Protein AF-U4UVE8-F1 (afdb_monomer_lite)

Structure (mmCIF, N/CA/C/O backbone):
data_AF-U4UVE8-F1
#
_entry.id   AF-U4UVE8-F1
#
loop_
_atom_site.group_PDB
_atom_site.id
_atom_site.type_symbol
_atom_site.label_atom_id
_atom_site.label_alt_id
_atom_site.label_comp_id
_atom_site.label_asym_id
_atom_site.label_entity_id
_atom_site.label_seq_id
_atom_site.pdbx_PDB_ins_code
_atom_site.Cartn_x
_atom_site.Cartn_y
_atom_site.Cartn_z
_atom_site.occupancy
_atom_site.B_iso_or_equiv
_atom_site.auth_seq_id
_atom_site.auth_comp_id
_atom_site.auth_asym_id
_atom_site.auth_atom_id
_atom_site.pdbx_PDB_model_num
ATOM 1 N N . PRO A 1 1 ? 10.005 -13.566 69.997 1.00 39.97 1 PRO A N 1
ATOM 2 C CA . PRO A 1 1 ? 10.980 -14.510 69.409 1.00 39.97 1 PRO A CA 1
ATOM 3 C C . PRO A 1 1 ? 10.796 -15.900 70.031 1.00 39.97 1 PRO A C 1
ATOM 5 O O . PRO A 1 1 ? 11.218 -16.127 71.158 1.00 39.97 1 PRO A O 1
ATOM 8 N N . ASP A 1 2 ? 10.091 -16.776 69.320 1.00 36.53 2 ASP A N 1
ATOM 9 C CA . ASP A 1 2 ? 10.079 -18.222 69.580 1.00 36.53 2 ASP A CA 1
ATOM 10 C C . ASP A 1 2 ? 11.227 -18.843 68.742 1.00 36.53 2 ASP A C 1
ATOM 12 O O . ASP A 1 2 ? 11.355 -18.459 67.573 1.00 36.53 2 ASP A O 1
ATOM 16 N N . PRO A 1 3 ? 12.139 -19.677 69.293 1.00 45.84 3 PRO A N 1
ATOM 17 C CA . PRO A 1 3 ? 13.488 -19.854 68.752 1.00 45.84 3 PRO A CA 1
ATOM 18 C C . PRO A 1 3 ? 13.654 -21.062 67.817 1.00 45.84 3 PRO A C 1
ATOM 20 O O . PRO A 1 3 ? 14.765 -21.556 67.642 1.00 45.84 3 PRO A O 1
ATOM 23 N N . THR A 1 4 ? 12.592 -21.541 67.174 1.00 44.22 4 THR A N 1
ATOM 24 C CA . THR A 1 4 ? 12.700 -22.630 66.191 1.00 44.22 4 THR A CA 1
ATOM 25 C C . THR A 1 4 ? 12.116 -22.191 64.857 1.00 44.22 4 THR A C 1
ATOM 27 O O . THR A 1 4 ? 10.910 -22.189 64.636 1.00 44.22 4 THR A O 1
ATOM 30 N N . GLY A 1 5 ? 13.009 -21.773 63.956 1.00 43.88 5 GLY A N 1
ATOM 31 C CA . GLY A 1 5 ? 12.714 -21.442 62.564 1.00 43.88 5 GLY A CA 1
ATOM 32 C C . GLY A 1 5 ? 12.318 -22.672 61.749 1.00 43.88 5 GLY A C 1
ATOM 33 O O . GLY A 1 5 ? 13.013 -23.033 60.803 1.00 43.88 5 GLY A O 1
ATOM 34 N N . LEU A 1 6 ? 11.211 -23.319 62.109 1.00 40.47 6 LEU A N 1
ATOM 35 C CA . LEU A 1 6 ? 10.586 -24.312 61.252 1.00 40.47 6 LEU A CA 1
ATOM 36 C C . LEU A 1 6 ? 9.765 -23.561 60.202 1.00 40.47 6 LEU A C 1
ATOM 38 O O . LEU A 1 6 ? 8.660 -23.081 60.461 1.00 40.47 6 LEU A O 1
ATOM 42 N N . PHE A 1 7 ? 10.341 -23.441 59.009 1.00 45.22 7 PHE A N 1
ATOM 43 C CA . PHE A 1 7 ? 9.583 -23.240 57.781 1.00 45.22 7 PHE A CA 1
ATOM 44 C C . PHE A 1 7 ? 8.485 -24.315 57.781 1.00 45.22 7 PHE A C 1
ATOM 46 O O . PHE A 1 7 ? 8.785 -25.499 57.662 1.00 45.22 7 PHE A O 1
ATOM 53 N N . LYS A 1 8 ? 7.227 -23.936 58.039 1.00 45.66 8 LYS A N 1
ATOM 54 C CA . LYS A 1 8 ? 6.103 -24.863 57.880 1.00 45.66 8 LYS A CA 1
ATOM 55 C C . LYS A 1 8 ? 6.086 -25.244 56.407 1.00 45.66 8 LYS A C 1
ATOM 57 O O . LYS A 1 8 ? 5.864 -24.368 55.570 1.00 45.66 8 LYS A O 1
ATOM 62 N N . ASP A 1 9 ? 6.354 -26.513 56.113 1.00 50.03 9 ASP A N 1
ATOM 63 C CA . ASP A 1 9 ? 6.216 -27.039 54.763 1.00 50.03 9 ASP A CA 1
ATOM 64 C C . ASP A 1 9 ? 4.816 -26.675 54.249 1.00 50.03 9 ASP A C 1
ATOM 66 O O . ASP A 1 9 ? 3.833 -26.861 54.981 1.00 50.03 9 ASP A O 1
ATOM 70 N N . PRO A 1 10 ? 4.708 -26.080 53.048 1.00 57.16 10 PRO A N 1
ATOM 71 C CA . PRO A 1 10 ? 3.423 -25.667 52.517 1.00 57.16 10 PRO A CA 1
ATOM 72 C C . PRO A 1 10 ? 2.521 -26.895 52.409 1.00 57.16 10 PRO A C 1
ATOM 74 O O . PRO A 1 10 ? 2.927 -27.963 51.946 1.00 57.16 10 PRO A O 1
ATOM 77 N N . ASP A 1 11 ? 1.290 -26.741 52.874 1.00 58.38 11 ASP A N 1
ATOM 78 C CA . ASP A 1 11 ? 0.288 -27.785 52.899 1.00 58.38 11 ASP A CA 1
ATOM 79 C C . ASP A 1 11 ? 0.074 -28.347 51.478 1.00 58.38 11 ASP A C 1
ATOM 81 O O . ASP A 1 11 ? -0.239 -27.598 50.545 1.00 58.38 11 ASP A O 1
ATOM 85 N N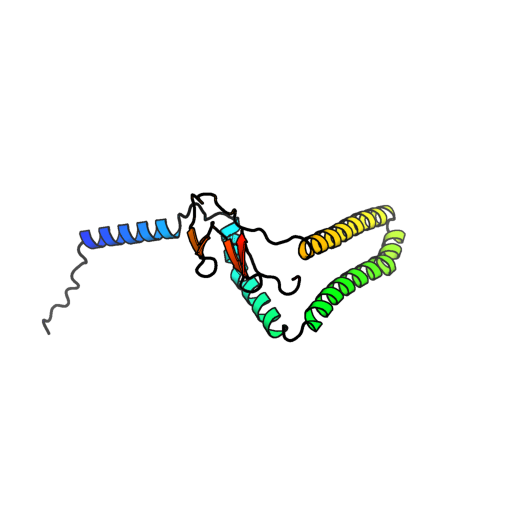 . PRO A 1 12 ? 0.233 -29.669 51.273 1.00 58.88 12 PRO A N 1
ATOM 86 C CA . PRO A 1 12 ? 0.265 -30.267 49.936 1.00 58.88 12 PRO A CA 1
ATOM 87 C C . PRO A 1 12 ? -1.032 -30.022 49.148 1.00 58.88 12 PRO A C 1
ATOM 89 O O . PRO A 1 12 ? -1.018 -29.947 47.920 1.00 58.88 12 PRO A O 1
ATOM 92 N N . PHE A 1 13 ? -2.145 -29.806 49.854 1.00 59.72 13 PHE A N 1
ATOM 93 C CA . PHE A 1 13 ? -3.446 -29.486 49.272 1.00 59.72 13 PHE A CA 1
ATOM 94 C C . PHE A 1 13 ? -3.506 -28.061 48.683 1.00 59.72 13 PHE A C 1
ATOM 96 O O . PHE A 1 13 ? -4.023 -27.876 47.575 1.00 59.72 13 PHE A O 1
ATOM 103 N N . ALA A 1 14 ? -2.934 -27.052 49.356 1.00 60.03 14 ALA A N 1
ATOM 104 C CA . ALA A 1 14 ? -2.854 -25.697 48.809 1.00 60.03 14 ALA A CA 1
ATOM 105 C C . ALA A 1 14 ? -1.902 -25.626 47.615 1.00 60.03 14 ALA A C 1
ATOM 107 O O . ALA A 1 14 ? -2.258 -24.999 46.614 1.00 60.03 14 ALA A O 1
ATOM 108 N N . VAL A 1 15 ? -0.757 -26.319 47.673 1.00 62.03 15 VAL A N 1
ATOM 109 C CA . VAL A 1 15 ? 0.207 -26.400 46.559 1.00 62.03 15 VAL A CA 1
ATOM 110 C C . VAL A 1 15 ? -0.458 -26.988 45.315 1.00 62.03 15 VAL A C 1
ATOM 112 O O . VAL A 1 15 ? -0.346 -26.423 44.228 1.00 62.03 15 VAL A O 1
ATOM 115 N N . GLN A 1 16 ? -1.239 -28.060 45.464 1.00 68.94 16 GLN A N 1
ATOM 116 C CA . GLN A 1 16 ? -1.945 -28.685 44.344 1.00 68.94 16 GLN A CA 1
ATOM 117 C C . GLN A 1 16 ? -3.047 -27.781 43.767 1.00 68.94 16 GLN A C 1
ATOM 119 O O . GLN A 1 16 ? -3.219 -27.707 42.544 1.00 68.94 16 GLN A O 1
ATOM 124 N N . SER A 1 17 ? -3.741 -27.016 44.619 1.00 71.44 17 SER A N 1
ATOM 125 C CA . SER A 1 17 ? -4.711 -26.002 44.179 1.00 71.44 17 SER A CA 1
ATOM 126 C C . SER A 1 17 ? -4.046 -24.839 43.430 1.00 71.44 17 SER A C 1
ATOM 128 O O . SER A 1 17 ? -4.603 -24.329 42.455 1.00 71.44 17 SER A O 1
ATOM 130 N N . LEU A 1 18 ? -2.836 -24.449 43.845 1.00 77.62 18 LEU A N 1
ATOM 131 C CA . LEU A 1 18 ? -2.072 -23.355 43.258 1.00 77.62 18 LEU A CA 1
ATOM 132 C C . LEU A 1 18 ? -1.495 -23.765 41.904 1.00 77.62 18 LEU A C 1
ATOM 134 O O . LEU A 1 18 ? -1.656 -23.034 40.935 1.00 77.62 18 LEU A O 1
ATOM 138 N N . VAL A 1 19 ? -0.929 -24.970 41.801 1.00 79.75 19 VAL A N 1
ATOM 139 C CA . VAL A 1 19 ? -0.461 -25.554 40.534 1.00 79.75 19 VAL A CA 1
ATOM 140 C C . VAL A 1 19 ? -1.615 -25.688 39.542 1.00 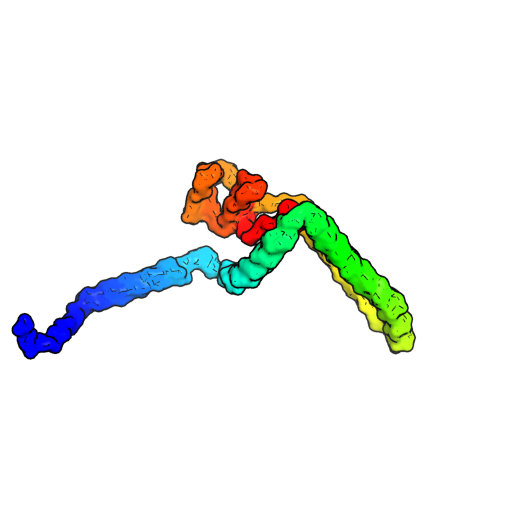79.75 19 VAL A C 1
ATOM 142 O O . VAL A 1 19 ? -1.469 -25.336 38.372 1.00 79.75 19 VAL A O 1
ATOM 145 N N . THR A 1 20 ? -2.790 -26.120 40.005 1.00 78.31 20 THR A N 1
ATOM 146 C CA . THR A 1 20 ? -3.985 -26.226 39.153 1.00 78.31 20 THR A CA 1
ATOM 147 C C . THR A 1 20 ? -4.470 -24.852 38.692 1.00 78.31 20 THR A C 1
ATOM 149 O O . THR A 1 20 ? -4.775 -24.685 37.512 1.00 78.31 20 THR A O 1
ATOM 152 N N . LYS A 1 21 ? -4.474 -23.844 39.575 1.00 80.31 21 LYS A N 1
ATOM 153 C CA . LYS A 1 21 ? -4.777 -22.450 39.214 1.00 80.31 21 LYS A CA 1
ATOM 154 C C . LYS A 1 21 ? -3.755 -21.880 38.238 1.00 80.31 21 LYS A C 1
ATOM 156 O O . LYS A 1 21 ? -4.161 -21.323 37.234 1.00 80.31 21 LYS A O 1
ATOM 161 N N . CYS A 1 22 ? -2.456 -22.052 38.470 1.00 80.56 22 CYS A N 1
ATOM 162 C CA . CYS A 1 22 ? -1.404 -21.602 37.557 1.00 80.56 22 CYS A CA 1
ATOM 163 C C . CYS A 1 22 ? -1.526 -22.272 36.187 1.00 80.56 22 CYS A C 1
ATOM 165 O O . CYS A 1 22 ? -1.423 -21.594 35.170 1.00 80.56 22 CYS A O 1
ATOM 167 N N . ARG A 1 23 ? -1.811 -23.579 36.151 1.00 78.56 23 ARG A N 1
ATOM 168 C CA . ARG A 1 23 ? -2.052 -24.324 34.912 1.00 78.56 23 ARG A CA 1
ATOM 169 C C . ARG A 1 23 ? -3.297 -23.822 34.187 1.00 78.56 23 ARG A C 1
ATOM 171 O O . ARG A 1 23 ? -3.235 -23.625 32.982 1.00 78.56 23 ARG A O 1
ATOM 178 N N . LEU A 1 24 ? -4.401 -23.592 34.897 1.00 75.56 24 LEU A N 1
ATOM 179 C CA . LEU A 1 24 ? -5.619 -23.028 34.313 1.00 75.56 24 LEU A CA 1
ATOM 180 C C . LEU A 1 24 ? -5.389 -21.601 33.821 1.00 75.56 24 LEU A C 1
ATOM 182 O O . LEU A 1 24 ? -5.750 -21.309 32.698 1.00 75.56 24 LEU A O 1
ATOM 186 N N . THR A 1 25 ? -4.723 -20.740 34.586 1.00 75.62 25 THR A N 1
ATOM 187 C CA . THR A 1 25 ? -4.369 -19.378 34.162 1.00 75.62 25 THR A CA 1
ATOM 188 C C . THR A 1 25 ? -3.462 -19.397 32.935 1.00 75.62 25 THR A C 1
ATOM 190 O O . THR A 1 25 ? -3.699 -18.639 32.002 1.00 75.62 25 THR A O 1
ATOM 193 N N . TYR A 1 26 ? -2.467 -20.288 32.890 1.00 76.62 26 TYR A N 1
ATOM 194 C CA . TYR A 1 26 ? -1.611 -20.475 31.719 1.00 76.62 26 TYR A CA 1
ATOM 195 C C . TYR A 1 26 ? -2.417 -20.957 30.511 1.00 76.62 26 TYR A C 1
ATOM 197 O O . TYR A 1 26 ? -2.289 -20.386 29.435 1.00 76.62 26 TYR A O 1
ATOM 205 N N . LEU A 1 27 ? -3.292 -21.950 30.683 1.00 69.81 27 LEU A N 1
ATOM 206 C CA . LEU A 1 27 ? -4.177 -22.433 29.623 1.00 69.81 27 LEU A CA 1
ATOM 207 C C . LEU A 1 27 ? -5.153 -21.343 29.164 1.00 69.81 27 LEU A C 1
ATOM 209 O O . LEU A 1 27 ? -5.326 -21.177 27.973 1.00 69.81 27 LEU A O 1
ATOM 213 N N . THR A 1 28 ? -5.718 -20.530 30.050 1.00 65.19 28 THR A N 1
ATOM 214 C CA . THR A 1 28 ? -6.604 -19.414 29.675 1.00 65.19 28 THR A CA 1
ATOM 215 C C . THR A 1 28 ? -5.841 -18.267 28.998 1.00 65.19 28 THR A C 1
ATOM 217 O O . THR A 1 28 ? -6.400 -17.574 28.154 1.00 65.19 28 THR A O 1
ATOM 220 N N . LEU A 1 29 ? -4.560 -18.063 29.333 1.00 63.91 29 LEU A N 1
ATOM 221 C CA . LEU A 1 29 ? -3.687 -17.073 28.686 1.00 63.91 29 LEU A CA 1
ATOM 222 C C . LEU A 1 29 ? -3.157 -17.539 27.323 1.00 63.91 29 LEU A C 1
ATOM 224 O O . LEU A 1 29 ? -2.908 -16.703 26.459 1.00 63.91 29 LEU A O 1
ATOM 228 N N . THR A 1 30 ? -2.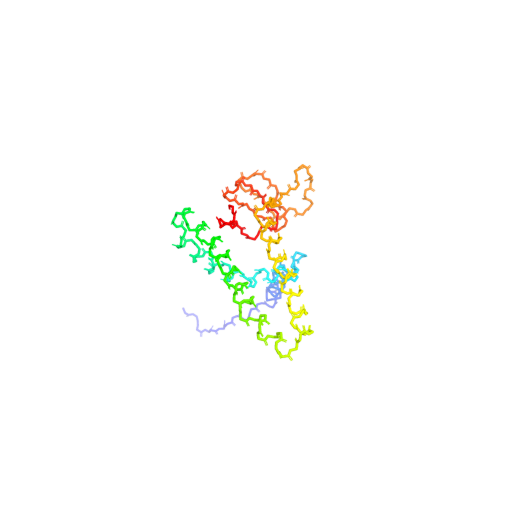953 -18.845 27.136 1.00 64.44 30 THR A N 1
ATOM 229 C CA . THR A 1 30 ? -2.305 -19.414 25.937 1.00 64.44 30 THR A CA 1
ATOM 230 C C . THR A 1 30 ? -3.276 -20.104 24.983 1.00 64.44 30 THR A C 1
ATOM 232 O O . THR A 1 30 ? -2.992 -20.204 23.794 1.00 64.44 30 THR A O 1
ATOM 235 N N . TYR A 1 31 ? -4.436 -20.539 25.471 1.00 58.53 31 TYR A N 1
ATOM 236 C CA . TYR A 1 31 ? -5.489 -21.176 24.693 1.00 58.53 31 TYR A CA 1
ATOM 237 C C . TYR A 1 31 ? -6.594 -20.162 24.416 1.00 58.53 31 TYR A C 1
ATOM 239 O O . TYR A 1 31 ? -7.593 -20.062 25.128 1.00 58.53 31 TYR A O 1
ATOM 247 N N . ASN A 1 32 ? -6.391 -19.382 23.362 1.00 61.62 32 ASN A N 1
ATOM 248 C CA . ASN A 1 32 ? -7.429 -18.541 22.800 1.00 61.62 32 ASN A CA 1
ATOM 249 C C . ASN A 1 32 ? -7.734 -19.065 21.396 1.00 61.62 32 ASN A C 1
ATOM 251 O O . ASN A 1 32 ? -6.823 -19.182 20.583 1.00 61.62 32 ASN A O 1
ATOM 255 N N . HIS A 1 33 ? -8.999 -19.376 21.097 1.00 64.12 33 HIS A N 1
ATOM 256 C CA . HIS A 1 33 ? -9.421 -19.783 19.748 1.00 64.12 33 HIS A CA 1
ATOM 257 C C . HIS A 1 33 ? -9.034 -18.730 18.686 1.00 64.12 33 HIS A C 1
ATOM 259 O O . HIS A 1 33 ? -8.853 -19.051 17.517 1.00 64.12 33 HIS A O 1
ATOM 265 N N . PHE A 1 34 ? -8.835 -17.477 19.110 1.00 60.56 34 PHE A N 1
ATOM 266 C CA . PHE A 1 34 ? -8.375 -16.370 18.273 1.00 60.56 34 PHE A CA 1
ATOM 267 C C . PHE A 1 34 ? -6.842 -16.253 18.127 1.00 60.56 34 PHE A C 1
ATOM 269 O O . PHE A 1 34 ? -6.379 -15.324 17.466 1.00 60.56 34 PHE A O 1
ATOM 276 N N . LEU A 1 35 ? -6.044 -17.139 18.740 1.00 67.94 35 LEU A N 1
ATOM 277 C CA . LEU A 1 35 ? -4.579 -17.140 18.635 1.00 67.94 35 LEU A CA 1
ATOM 278 C C . LEU A 1 35 ? -4.141 -17.876 17.354 1.00 67.94 35 LEU A C 1
ATOM 280 O O . LEU A 1 35 ? -3.720 -19.030 17.389 1.00 67.94 35 LEU A O 1
ATOM 284 N N . ASP A 1 36 ? -4.283 -17.215 16.207 1.00 75.19 36 ASP A N 1
ATOM 285 C CA . ASP A 1 36 ? -3.814 -17.725 14.916 1.00 75.19 36 ASP A CA 1
ATOM 286 C C . ASP A 1 36 ? -2.375 -17.265 14.596 1.00 75.19 36 ASP A C 1
ATOM 288 O O . ASP A 1 36 ? -1.808 -16.377 15.240 1.00 75.19 36 ASP A O 1
ATOM 292 N N . ALA A 1 37 ? -1.746 -17.888 13.592 1.00 78.62 37 ALA A N 1
ATOM 293 C CA . ALA A 1 37 ? -0.381 -17.538 13.183 1.00 78.62 37 ALA A CA 1
ATOM 294 C C . ALA A 1 37 ? -0.265 -16.067 12.741 1.00 78.62 37 ALA A C 1
ATOM 296 O O . ALA A 1 37 ? 0.764 -15.432 12.976 1.00 78.62 37 ALA A O 1
ATOM 297 N N . SER A 1 38 ? -1.329 -15.504 12.154 1.00 74.38 38 SER A N 1
ATOM 298 C CA . SER A 1 38 ? -1.374 -14.081 11.810 1.00 74.38 38 SER A CA 1
ATOM 299 C C . SER A 1 38 ? -1.367 -13.181 13.040 1.00 74.38 38 SER A C 1
ATOM 301 O O . SER A 1 38 ? -0.665 -12.181 13.047 1.00 74.38 38 SER A O 1
ATOM 303 N N . TYR A 1 39 ? -2.079 -13.547 14.101 1.00 75.12 39 TYR A N 1
ATOM 304 C CA . TYR A 1 39 ? -2.116 -12.789 15.342 1.00 75.12 39 TYR A CA 1
ATOM 305 C C . TYR A 1 39 ? -0.745 -12.773 16.018 1.00 75.12 39 TYR A C 1
ATOM 307 O O . TYR A 1 39 ? -0.303 -11.729 16.492 1.00 75.12 39 TYR A O 1
ATOM 315 N N . MET A 1 40 ? -0.031 -13.904 16.016 1.00 81.00 40 MET A N 1
ATOM 316 C CA . MET A 1 40 ? 1.342 -13.938 16.530 1.00 81.00 40 MET A CA 1
ATOM 317 C C . MET A 1 40 ? 2.281 -13.051 15.704 1.00 81.00 40 MET A C 1
ATOM 319 O O . MET A 1 40 ? 3.070 -12.305 16.284 1.00 81.00 40 MET A O 1
ATOM 323 N N . ALA A 1 41 ? 2.168 -13.085 14.373 1.00 81.38 41 ALA A N 1
ATOM 324 C CA . ALA A 1 41 ? 2.947 -12.216 13.495 1.00 81.38 41 ALA A CA 1
ATOM 325 C C . ALA A 1 41 ? 2.649 -10.726 13.749 1.00 81.38 41 ALA A C 1
ATOM 327 O O . ALA A 1 41 ? 3.585 -9.939 13.889 1.00 81.38 41 ALA A O 1
ATOM 328 N N . ASP A 1 42 ? 1.376 -10.350 13.904 1.00 78.25 42 ASP A N 1
ATOM 329 C CA . ASP A 1 42 ? 0.965 -8.977 14.225 1.00 78.25 42 ASP A CA 1
ATOM 330 C C . ASP A 1 42 ? 1.573 -8.505 15.556 1.00 78.25 42 ASP A C 1
ATOM 332 O O . ASP A 1 42 ? 2.101 -7.394 15.650 1.00 78.25 42 ASP A O 1
ATOM 336 N N . VAL A 1 43 ? 1.557 -9.361 16.585 1.00 81.12 43 VAL A N 1
ATOM 337 C CA . VAL A 1 43 ? 2.157 -9.054 17.894 1.00 81.12 43 VAL A CA 1
ATOM 338 C C . VAL A 1 43 ? 3.673 -8.875 17.777 1.00 81.12 43 VAL A C 1
ATOM 340 O O . VAL A 1 43 ? 4.222 -7.929 18.347 1.00 81.12 43 VAL A O 1
ATOM 343 N N . CYS A 1 44 ? 4.355 -9.728 17.007 1.00 87.38 44 CYS A N 1
ATOM 344 C CA . CYS A 1 44 ? 5.794 -9.607 16.758 1.00 87.38 44 CYS A CA 1
ATOM 345 C C . CYS A 1 44 ? 6.167 -8.320 16.006 1.00 87.38 44 CYS A C 1
ATOM 347 O O . CYS A 1 44 ? 7.251 -7.783 16.228 1.00 87.38 44 CYS A O 1
ATOM 349 N N . MET A 1 45 ? 5.280 -7.810 15.149 1.00 86.06 45 MET A N 1
ATOM 350 C CA . MET A 1 45 ? 5.485 -6.562 14.404 1.00 86.06 45 MET A CA 1
ATOM 351 C C . MET A 1 45 ? 5.203 -5.302 15.240 1.00 86.06 45 MET A C 1
ATOM 353 O O . MET A 1 45 ? 5.643 -4.212 14.872 1.00 86.06 45 MET A O 1
ATOM 357 N N . GLY A 1 46 ? 4.543 -5.429 16.396 1.00 82.50 46 GLY A N 1
ATOM 358 C CA . GLY A 1 46 ? 4.182 -4.309 17.276 1.00 82.50 46 GLY A CA 1
ATOM 359 C C . GLY A 1 46 ? 5.323 -3.324 17.599 1.00 82.50 46 GLY A C 1
ATOM 360 O O . GLY A 1 46 ? 5.126 -2.117 17.439 1.00 82.50 46 GLY A O 1
ATOM 361 N N . PRO A 1 47 ? 6.530 -3.779 17.997 1.00 88.31 47 PRO A N 1
ATOM 362 C CA . PRO A 1 47 ? 7.667 -2.889 18.254 1.00 88.31 47 PRO A CA 1
ATOM 363 C C . PRO A 1 47 ? 8.114 -2.090 17.022 1.00 88.31 47 PRO A C 1
ATOM 365 O O . PRO A 1 47 ? 8.502 -0.928 17.146 1.00 88.31 47 PRO A O 1
ATOM 368 N N . MET A 1 48 ? 8.037 -2.695 15.832 1.00 85.19 48 MET A N 1
ATOM 369 C CA . MET A 1 48 ? 8.355 -2.023 14.572 1.00 85.19 48 MET A CA 1
ATOM 370 C C . MET A 1 48 ? 7.332 -0.923 14.280 1.00 85.19 48 MET A C 1
ATOM 372 O O . MET A 1 48 ? 7.723 0.202 13.974 1.00 85.19 48 MET A O 1
ATOM 376 N N . PHE A 1 49 ? 6.038 -1.224 14.423 1.00 81.06 49 PHE A N 1
ATOM 377 C CA . PHE A 1 49 ? 4.972 -0.241 14.214 1.00 81.06 49 PHE A CA 1
ATOM 378 C C . PHE A 1 49 ? 5.094 0.942 15.171 1.00 81.06 49 PHE A C 1
ATOM 380 O O . PHE A 1 49 ? 5.036 2.083 14.726 1.00 81.06 49 PHE A O 1
ATOM 387 N N . TRP A 1 50 ? 5.385 0.695 16.451 1.00 82.50 50 TRP A N 1
ATOM 388 C CA . TRP A 1 50 ? 5.609 1.772 17.418 1.00 82.50 50 TRP A CA 1
ATOM 389 C C . TRP A 1 50 ? 6.760 2.705 17.013 1.00 82.50 50 TRP A C 1
ATOM 391 O O . TRP A 1 50 ? 6.627 3.925 17.106 1.00 82.50 50 TRP A O 1
ATOM 401 N N . LEU A 1 51 ? 7.881 2.152 16.534 1.00 83.88 51 LEU A N 1
ATOM 402 C CA . LEU A 1 51 ? 9.024 2.946 16.073 1.00 83.88 51 LEU A CA 1
ATOM 403 C C . LEU A 1 51 ? 8.640 3.827 14.881 1.00 83.88 51 LEU A C 1
ATOM 405 O O . LEU A 1 51 ? 8.946 5.023 14.870 1.00 83.88 51 LEU A O 1
ATOM 409 N N . VAL A 1 52 ? 7.956 3.241 13.897 1.00 77.81 52 VAL A N 1
ATOM 410 C CA . VAL A 1 52 ? 7.496 3.950 12.696 1.00 77.81 52 VAL A CA 1
ATOM 411 C C . VAL A 1 52 ? 6.496 5.042 13.067 1.00 77.81 52 VAL A C 1
ATOM 413 O O . VAL A 1 52 ? 6.631 6.174 12.602 1.00 77.81 52 VAL A O 1
ATOM 416 N N . ASP A 1 53 ? 5.546 4.752 13.951 1.00 71.94 53 ASP A N 1
ATOM 417 C CA . ASP A 1 53 ? 4.537 5.707 14.405 1.00 71.94 53 ASP A CA 1
ATOM 418 C C . ASP A 1 53 ? 5.166 6.862 15.187 1.00 71.94 53 ASP A C 1
ATOM 420 O O . ASP A 1 53 ? 4.803 8.022 14.985 1.00 71.94 53 ASP A O 1
ATOM 424 N N . ASN A 1 54 ? 6.140 6.588 16.057 1.00 76.50 54 ASN A N 1
ATOM 425 C CA . ASN A 1 54 ? 6.817 7.628 16.829 1.00 76.50 54 ASN A CA 1
ATOM 426 C C . ASN A 1 54 ? 7.661 8.550 15.931 1.00 76.50 54 ASN A C 1
ATOM 428 O O . ASN A 1 54 ? 7.630 9.775 16.080 1.00 76.50 54 ASN A O 1
ATOM 432 N N . PHE A 1 55 ? 8.360 7.977 14.949 1.00 71.56 55 PHE A N 1
ATOM 433 C CA . PHE A 1 55 ? 9.083 8.743 13.934 1.00 71.56 55 PHE A CA 1
ATOM 434 C C . PHE A 1 55 ? 8.125 9.593 13.084 1.00 71.56 55 PHE A C 1
ATOM 436 O O . PHE A 1 55 ? 8.329 10.797 12.925 1.00 71.56 55 PHE A O 1
ATOM 443 N N . THR A 1 56 ? 7.022 8.999 12.625 1.00 65.62 56 THR A N 1
ATOM 444 C CA . THR A 1 56 ? 6.004 9.677 11.807 1.00 65.62 56 THR A CA 1
ATOM 445 C C . THR A 1 56 ? 5.306 10.801 12.578 1.00 65.62 56 THR A C 1
ATOM 447 O O . THR A 1 56 ? 5.074 11.873 12.024 1.00 65.62 56 THR A O 1
ATOM 450 N N . ASN A 1 57 ? 5.022 10.614 13.870 1.00 67.69 57 ASN A N 1
ATOM 451 C CA . ASN A 1 57 ? 4.426 11.649 14.720 1.00 67.69 57 ASN A CA 1
ATOM 452 C C . ASN A 1 57 ? 5.387 12.814 14.997 1.00 67.69 57 ASN A C 1
ATOM 454 O O . ASN A 1 57 ? 4.946 13.960 15.032 1.00 67.69 57 ASN A O 1
ATOM 458 N N . THR A 1 58 ? 6.688 12.544 15.137 1.00 65.19 58 THR A N 1
ATOM 459 C CA . THR A 1 58 ? 7.713 13.591 15.319 1.00 65.19 58 THR A CA 1
ATOM 460 C C . THR A 1 58 ? 7.868 14.455 14.060 1.00 65.19 58 THR A C 1
ATOM 462 O O . THR A 1 58 ? 8.137 15.650 14.143 1.00 65.19 58 THR A O 1
ATOM 465 N N . ILE A 1 59 ? 7.640 13.863 12.887 1.00 61.28 59 ILE A N 1
ATOM 466 C CA . ILE A 1 59 ? 7.680 14.528 11.576 1.00 61.28 59 ILE A CA 1
ATOM 467 C C . ILE A 1 59 ? 6.333 15.200 11.223 1.00 61.28 59 ILE A C 1
ATOM 469 O O . ILE A 1 59 ? 6.267 16.076 10.360 1.00 61.28 59 ILE A O 1
ATOM 473 N N . GLY A 1 60 ? 5.251 14.816 11.905 1.00 55.44 60 GLY A N 1
ATOM 474 C CA . GLY A 1 60 ? 3.856 15.144 11.600 1.00 55.44 60 GLY A CA 1
ATOM 475 C C . GLY A 1 60 ? 3.374 16.544 11.988 1.00 55.44 60 GLY A C 1
ATOM 476 O O . GLY A 1 60 ? 2.176 16.720 12.222 1.00 55.44 60 GLY A O 1
ATOM 477 N N . VAL A 1 61 ? 4.254 17.545 12.041 1.00 56.44 61 VAL A N 1
ATOM 478 C CA . VAL A 1 61 ? 3.822 18.947 12.086 1.00 56.44 61 VAL A CA 1
ATOM 479 C C . VAL A 1 61 ? 3.744 19.444 10.637 1.00 56.44 61 VAL A C 1
ATOM 481 O O . VAL A 1 61 ? 4.765 19.680 10.002 1.00 56.44 61 VAL A O 1
ATOM 484 N N . VAL A 1 62 ? 2.507 19.615 10.146 1.00 54.69 62 VAL A N 1
ATOM 485 C CA . VAL A 1 62 ? 2.066 20.186 8.849 1.00 54.69 62 VAL A CA 1
ATOM 486 C C . VAL A 1 62 ? 1.777 19.183 7.708 1.00 54.69 62 VAL A C 1
ATOM 488 O O . VAL A 1 62 ? 2.603 18.363 7.319 1.00 54.69 62 VAL A O 1
ATOM 491 N N . SER A 1 63 ? 0.602 19.343 7.078 1.00 56.97 63 SER A N 1
ATOM 492 C CA . SER A 1 63 ? 0.129 18.672 5.848 1.00 56.97 63 SER A CA 1
ATOM 493 C C . SER A 1 63 ? 1.104 18.715 4.656 1.00 56.97 63 SER A C 1
ATOM 495 O O . SER A 1 63 ? 0.963 17.941 3.713 1.00 56.97 63 SER A O 1
ATOM 497 N N . ILE A 1 64 ? 2.111 19.592 4.705 1.00 60.75 64 ILE A N 1
ATOM 498 C CA . ILE A 1 64 ? 3.204 19.702 3.730 1.00 60.75 64 ILE A CA 1
ATOM 499 C C . ILE A 1 64 ? 4.018 18.397 3.678 1.00 60.75 64 ILE A C 1
ATOM 501 O O . ILE A 1 64 ? 4.451 17.992 2.601 1.00 60.75 64 ILE A O 1
ATOM 505 N N . THR A 1 65 ? 4.162 17.675 4.793 1.00 60.81 65 THR A N 1
ATOM 506 C CA . THR A 1 65 ? 4.970 16.447 4.827 1.00 60.81 65 THR A CA 1
ATOM 507 C C . THR A 1 65 ? 4.301 15.261 4.130 1.00 60.81 65 THR A C 1
ATOM 509 O O . THR A 1 65 ? 4.989 14.454 3.513 1.00 60.81 65 THR A O 1
ATOM 512 N N . VAL A 1 66 ? 2.966 15.168 4.143 1.00 66.69 66 VAL A N 1
ATOM 513 C CA . VAL A 1 66 ? 2.239 14.116 3.405 1.00 66.69 66 VAL A CA 1
ATOM 514 C C . VAL A 1 66 ? 2.468 14.267 1.903 1.00 66.69 66 VAL A C 1
ATOM 516 O O . VAL A 1 66 ? 2.855 13.310 1.233 1.00 66.69 66 VAL A O 1
ATOM 519 N N . ALA A 1 67 ? 2.326 15.490 1.388 1.00 71.81 67 ALA A N 1
ATOM 520 C CA . ALA A 1 67 ? 2.616 15.788 -0.009 1.00 71.81 67 ALA A CA 1
ATOM 521 C C . ALA A 1 67 ? 4.088 15.512 -0.359 1.00 71.81 67 ALA A C 1
ATOM 523 O O . ALA A 1 67 ? 4.361 14.953 -1.418 1.00 71.81 67 ALA A O 1
ATOM 524 N N . LEU A 1 68 ? 5.031 15.832 0.537 1.00 73.62 68 LEU A N 1
ATOM 525 C CA . LEU A 1 68 ? 6.457 15.553 0.339 1.00 73.62 68 LEU A CA 1
ATOM 526 C C . LEU A 1 68 ? 6.792 14.058 0.345 1.00 73.62 68 LEU A C 1
ATOM 528 O O . LEU A 1 68 ? 7.617 13.634 -0.456 1.00 73.62 68 LEU A O 1
ATOM 532 N N . LEU A 1 69 ? 6.169 13.249 1.204 1.00 75.44 69 LEU A N 1
ATOM 533 C CA . LEU A 1 69 ? 6.402 11.802 1.235 1.00 75.44 69 LEU A CA 1
ATOM 534 C C . LEU A 1 69 ? 5.826 11.121 -0.006 1.00 75.44 69 LEU A C 1
ATOM 536 O O . LEU A 1 69 ? 6.511 10.313 -0.630 1.00 75.44 69 LEU A O 1
ATOM 540 N N . VAL A 1 70 ? 4.609 11.492 -0.413 1.00 79.38 70 VAL A N 1
ATOM 541 C CA . VAL A 1 70 ? 4.005 11.001 -1.660 1.00 79.38 70 VAL A CA 1
ATOM 542 C C . VAL A 1 70 ? 4.841 11.429 -2.869 1.00 79.38 70 VAL A C 1
ATOM 544 O O . VAL A 1 70 ? 5.187 10.592 -3.704 1.00 79.38 70 VAL A O 1
ATOM 547 N N . ALA A 1 71 ? 5.257 12.698 -2.932 1.00 83.50 71 ALA A N 1
ATOM 548 C CA . ALA A 1 71 ? 6.163 13.188 -3.969 1.00 83.50 71 ALA A CA 1
ATOM 549 C C . ALA A 1 71 ? 7.530 12.487 -3.926 1.00 83.50 71 ALA A C 1
ATOM 551 O O . ALA A 1 71 ? 8.110 12.221 -4.975 1.00 83.50 71 ALA A O 1
ATOM 552 N N . GLY A 1 72 ? 8.027 12.137 -2.739 1.00 85.62 72 GLY A N 1
ATOM 553 C CA . GLY A 1 72 ? 9.264 11.386 -2.544 1.00 85.62 72 GLY A CA 1
ATOM 554 C C . GLY A 1 72 ? 9.177 9.961 -3.086 1.00 85.62 72 GLY A C 1
ATOM 555 O O . GLY A 1 72 ? 10.081 9.529 -3.796 1.00 85.62 72 GLY A O 1
ATOM 556 N N . VAL A 1 73 ? 8.074 9.249 -2.834 1.00 85.56 73 VAL A N 1
ATOM 557 C CA . VAL A 1 73 ? 7.831 7.910 -3.404 1.00 85.56 73 VAL A CA 1
ATOM 558 C C . VAL A 1 73 ? 7.732 7.983 -4.930 1.00 85.56 73 VAL A C 1
ATOM 560 O O . VAL A 1 73 ? 8.351 7.180 -5.632 1.00 85.56 73 VAL A O 1
ATOM 563 N N . ILE A 1 74 ? 7.023 8.981 -5.463 1.00 89.00 74 ILE A N 1
ATOM 564 C CA . ILE A 1 74 ? 6.932 9.214 -6.912 1.00 89.00 74 ILE A CA 1
ATOM 565 C C . ILE A 1 74 ? 8.312 9.558 -7.494 1.00 89.00 74 ILE A C 1
ATOM 567 O O . ILE A 1 74 ? 8.698 9.018 -8.525 1.00 89.00 74 ILE A O 1
ATOM 571 N N . GLY A 1 75 ? 9.099 10.399 -6.823 1.00 92.38 75 GLY A N 1
ATOM 572 C CA . GLY A 1 75 ? 10.448 10.764 -7.258 1.00 92.38 75 GLY A CA 1
ATOM 573 C C . GLY A 1 75 ? 11.423 9.585 -7.225 1.00 92.38 75 GLY A C 1
ATOM 574 O O . GLY A 1 75 ? 12.192 9.384 -8.167 1.00 92.38 75 GLY A O 1
ATOM 575 N N . LEU A 1 76 ? 11.371 8.754 -6.182 1.00 90.44 76 LEU A N 1
ATOM 576 C CA . LEU A 1 76 ? 12.209 7.560 -6.060 1.00 90.44 76 LEU A CA 1
ATOM 577 C C . LEU A 1 76 ? 11.861 6.526 -7.141 1.00 90.44 76 LEU A C 1
ATOM 579 O O . LEU A 1 76 ? 12.741 5.983 -7.810 1.00 90.44 76 LEU A O 1
ATOM 583 N N . THR A 1 77 ? 10.572 6.286 -7.371 1.00 91.56 77 THR A N 1
ATOM 584 C CA . THR A 1 77 ? 10.127 5.381 -8.441 1.00 91.56 77 THR A CA 1
ATOM 585 C C . THR A 1 77 ? 10.460 5.934 -9.831 1.00 91.56 77 THR A C 1
ATOM 587 O O . THR A 1 77 ? 10.990 5.205 -10.664 1.00 91.56 77 THR A O 1
ATOM 590 N N . ALA A 1 78 ? 10.278 7.232 -10.076 1.00 93.50 78 ALA A N 1
ATOM 591 C CA . ALA A 1 78 ? 10.662 7.858 -11.342 1.00 93.50 78 ALA A CA 1
ATOM 592 C C . ALA A 1 78 ? 12.177 7.792 -11.590 1.00 93.50 78 ALA A C 1
ATOM 594 O O . ALA A 1 78 ? 12.610 7.419 -12.677 1.00 93.50 78 ALA A O 1
ATOM 595 N N . SER A 1 79 ? 12.996 8.107 -10.585 1.00 94.25 79 SER A N 1
ATOM 596 C CA . SER A 1 79 ? 14.462 8.065 -10.708 1.00 94.25 79 SER A CA 1
ATOM 597 C C . SER A 1 79 ? 14.994 6.652 -10.959 1.00 94.25 79 SER A C 1
ATOM 599 O O . SER A 1 79 ? 15.853 6.475 -11.822 1.00 94.25 79 SER A O 1
ATOM 601 N N . THR A 1 80 ? 14.457 5.631 -10.283 1.00 93.06 80 THR A N 1
ATOM 602 C CA . THR A 1 80 ? 14.829 4.228 -10.544 1.00 93.06 80 THR A CA 1
ATOM 603 C C . THR A 1 80 ? 14.468 3.792 -11.965 1.00 93.06 80 THR A C 1
ATOM 605 O O . THR A 1 80 ? 15.297 3.174 -12.636 1.00 93.06 80 THR A O 1
ATOM 608 N N . VAL A 1 81 ? 13.288 4.175 -12.466 1.00 94.19 81 VAL A N 1
ATOM 609 C CA . VAL A 1 81 ? 12.886 3.926 -13.860 1.00 94.19 81 VAL A CA 1
ATOM 610 C C . VAL A 1 81 ? 13.817 4.654 -14.834 1.00 94.19 81 VAL A C 1
ATOM 612 O O . VAL A 1 81 ? 14.326 4.036 -15.765 1.00 94.19 81 VAL A O 1
ATOM 615 N N . LEU A 1 82 ? 14.123 5.933 -14.602 1.00 95.06 82 LEU A N 1
ATOM 616 C CA . LEU A 1 82 ? 15.029 6.700 -15.464 1.00 95.06 82 LEU A CA 1
ATOM 617 C C . LEU A 1 82 ? 16.417 6.056 -15.558 1.00 95.06 82 LEU A C 1
ATOM 619 O O . LEU A 1 82 ? 16.939 5.887 -16.658 1.00 95.06 82 LEU A O 1
ATOM 623 N N . ILE A 1 83 ? 16.993 5.639 -14.429 1.00 94.88 83 ILE A N 1
ATOM 624 C CA . ILE A 1 83 ? 18.295 4.957 -14.396 1.00 94.88 83 ILE A CA 1
ATOM 625 C C . ILE A 1 83 ? 18.227 3.618 -15.146 1.00 94.88 83 ILE A C 1
ATOM 627 O O . ILE A 1 83 ? 19.116 3.311 -15.948 1.00 94.88 83 ILE A O 1
ATOM 631 N N . A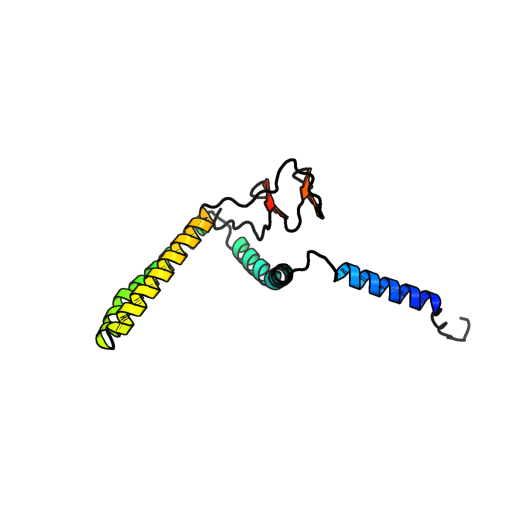LA A 1 84 ? 17.169 2.833 -14.928 1.00 93.69 84 ALA A N 1
ATOM 632 C CA . ALA A 1 84 ? 16.981 1.550 -15.600 1.00 93.69 84 ALA A CA 1
ATOM 633 C C . ALA A 1 84 ? 16.893 1.701 -17.129 1.00 93.69 84 ALA A C 1
ATOM 635 O O . ALA A 1 84 ? 17.472 0.894 -17.856 1.00 93.69 84 ALA A O 1
ATOM 636 N N . TYR A 1 85 ? 16.239 2.752 -17.626 1.00 93.75 85 TYR A N 1
ATOM 637 C CA . TYR A 1 85 ? 16.124 3.003 -19.064 1.00 93.75 85 TYR A CA 1
ATOM 638 C C . TYR A 1 85 ? 17.381 3.621 -19.669 1.00 93.75 85 TYR A C 1
ATOM 640 O O . TYR A 1 85 ? 17.798 3.213 -20.750 1.00 93.75 85 TYR A O 1
ATOM 648 N N . TRP A 1 86 ? 17.994 4.588 -18.986 1.00 95.56 86 TRP A N 1
ATOM 649 C CA . TRP A 1 86 ? 19.128 5.336 -19.530 1.00 95.56 86 TRP A CA 1
ATOM 650 C C . TRP A 1 86 ? 20.435 4.542 -19.490 1.00 95.56 86 TRP A C 1
ATOM 652 O O . TRP A 1 86 ? 21.236 4.612 -20.418 1.00 95.56 86 TRP A O 1
ATOM 662 N N . ILE A 1 87 ? 20.658 3.775 -18.420 1.00 95.19 87 ILE A N 1
ATOM 663 C CA . ILE A 1 87 ? 21.896 3.010 -18.213 1.00 95.19 87 ILE A CA 1
ATOM 664 C C . ILE A 1 87 ? 21.642 1.514 -18.396 1.00 95.19 87 ILE A C 1
ATOM 666 O O . ILE A 1 87 ? 22.421 0.828 -19.059 1.00 95.19 87 ILE A O 1
ATOM 670 N N . GLY A 1 88 ? 20.547 0.999 -17.831 1.00 92.94 88 GLY A N 1
ATOM 671 C CA . GLY A 1 88 ? 20.250 -0.433 -17.844 1.00 92.94 88 GLY A CA 1
ATOM 672 C C . GLY A 1 88 ? 20.019 -0.981 -19.253 1.00 92.94 88 GLY A C 1
ATOM 673 O O . GLY A 1 88 ? 20.678 -1.948 -19.636 1.00 92.94 88 GLY A O 1
ATOM 674 N N . ILE A 1 89 ? 19.142 -0.357 -20.045 1.00 93.94 89 ILE A N 1
ATOM 675 C CA . ILE A 1 89 ? 18.805 -0.858 -21.388 1.00 93.94 89 ILE A CA 1
ATOM 676 C C . ILE A 1 89 ? 20.040 -0.911 -22.303 1.00 93.94 89 ILE A C 1
ATOM 678 O O . ILE A 1 89 ? 20.333 -2.001 -22.792 1.00 93.94 89 ILE A O 1
ATOM 682 N N . PRO A 1 90 ? 20.829 0.167 -22.504 1.00 95.56 90 PRO A N 1
ATOM 683 C CA . PRO A 1 90 ? 22.009 0.095 -23.371 1.00 95.56 90 PRO A CA 1
ATOM 684 C C . PRO A 1 90 ? 23.055 -0.916 -22.882 1.00 95.56 90 PRO A C 1
ATOM 686 O O . PRO A 1 90 ? 23.694 -1.590 -23.690 1.00 95.56 90 PRO A O 1
ATOM 689 N N . HIS A 1 91 ? 23.224 -1.059 -21.562 1.00 95.44 91 HIS A N 1
ATOM 690 C CA . HIS A 1 91 ? 24.166 -2.018 -20.986 1.00 95.44 91 HIS A CA 1
ATOM 691 C C . HIS A 1 91 ? 23.768 -3.471 -21.282 1.00 95.44 91 HIS A C 1
ATOM 693 O O . HIS A 1 91 ? 24.591 -4.262 -21.750 1.00 95.44 91 HIS A O 1
ATOM 699 N N . TRP A 1 92 ? 22.508 -3.830 -21.021 1.00 95.06 92 TRP A N 1
ATOM 700 C CA . TRP A 1 92 ? 22.019 -5.198 -21.204 1.00 95.06 92 TRP A CA 1
ATOM 701 C C . TRP A 1 92 ? 21.770 -5.542 -22.668 1.00 95.06 92 TRP A C 1
ATOM 703 O O . TRP A 1 92 ? 22.013 -6.683 -23.057 1.00 95.06 92 TRP A O 1
ATOM 713 N N . TRP A 1 93 ? 21.379 -4.567 -23.491 1.00 95.75 93 TRP A N 1
ATOM 714 C CA . TRP A 1 93 ? 21.210 -4.747 -24.933 1.00 95.75 93 TRP A CA 1
ATOM 715 C C . TRP A 1 93 ? 22.503 -5.208 -25.612 1.00 95.75 93 TRP A C 1
ATOM 717 O O . TRP A 1 93 ? 22.481 -6.133 -26.420 1.00 95.75 93 TRP A O 1
ATOM 727 N N . ASN A 1 94 ? 23.640 -4.626 -25.218 1.00 95.25 94 ASN A N 1
ATOM 728 C CA . ASN A 1 94 ? 24.950 -4.989 -25.760 1.00 95.25 94 ASN A CA 1
ATOM 729 C C . ASN A 1 94 ? 25.482 -6.337 -25.241 1.00 95.25 94 ASN A C 1
ATOM 731 O O . ASN A 1 94 ? 26.308 -6.955 -25.908 1.00 95.25 94 ASN A O 1
ATOM 735 N N . LYS A 1 95 ? 25.035 -6.810 -24.067 1.00 95.00 95 LYS A N 1
ATOM 736 C CA . LYS A 1 95 ? 25.440 -8.122 -23.527 1.00 95.00 95 LYS A CA 1
ATOM 737 C C . LYS A 1 95 ? 24.571 -9.269 -24.030 1.00 95.00 95 LYS A C 1
ATOM 739 O O . LYS A 1 95 ? 25.090 -10.296 -24.451 1.00 95.00 95 LYS A O 1
ATOM 744 N N . SER A 1 96 ? 23.255 -9.134 -23.902 1.00 96.31 96 SER A N 1
ATOM 745 C CA . SER A 1 96 ? 22.288 -10.142 -24.330 1.00 96.31 96 SER A CA 1
ATOM 746 C C . SER A 1 96 ? 20.909 -9.494 -24.489 1.00 96.31 96 SER A C 1
ATOM 748 O O . SER A 1 96 ? 20.263 -9.175 -23.482 1.00 96.31 96 SER A O 1
ATOM 750 N N . PRO A 1 97 ? 20.412 -9.332 -25.728 1.00 95.19 97 PRO A N 1
ATOM 751 C CA . PRO A 1 97 ? 19.121 -8.691 -25.968 1.00 95.19 97 PRO A CA 1
ATOM 752 C C . PRO A 1 97 ? 17.957 -9.489 -25.363 1.00 95.19 97 PRO A C 1
ATOM 754 O O . PRO A 1 97 ? 16.993 -8.895 -24.888 1.00 95.19 97 PRO A O 1
ATOM 757 N N . TYR A 1 98 ? 18.062 -10.820 -25.288 1.00 96.00 98 TYR A N 1
ATOM 758 C CA . TYR A 1 98 ? 17.031 -11.672 -24.685 1.00 96.00 98 TYR A CA 1
ATOM 759 C C . TYR A 1 98 ? 16.838 -11.382 -23.193 1.00 96.00 98 TYR A C 1
ATOM 761 O O . TYR A 1 98 ? 15.712 -11.187 -22.740 1.00 96.00 98 TYR A O 1
ATOM 769 N N . ILE A 1 99 ? 17.937 -11.285 -22.434 1.00 94.31 99 ILE A N 1
ATOM 770 C CA . ILE A 1 99 ? 17.884 -10.955 -21.002 1.00 94.31 99 ILE A CA 1
ATOM 771 C C . ILE A 1 99 ? 17.332 -9.539 -20.811 1.00 94.31 99 ILE A C 1
ATOM 773 O O . ILE A 1 99 ? 16.499 -9.322 -19.933 1.00 94.31 99 ILE A O 1
ATOM 777 N N . CYS A 1 100 ? 17.736 -8.590 -21.663 1.00 94.62 100 CYS A N 1
ATOM 778 C CA . CYS A 1 100 ? 17.217 -7.224 -21.634 1.00 94.62 100 CYS A CA 1
ATOM 779 C C . CYS A 1 100 ? 15.688 -7.191 -21.788 1.00 94.62 100 CYS A C 1
ATOM 781 O O . CYS A 1 100 ? 15.007 -6.550 -20.989 1.00 94.62 100 CYS A O 1
ATOM 783 N N . VAL A 1 101 ? 15.136 -7.911 -22.770 1.00 95.38 101 VAL A N 1
ATOM 784 C CA . VAL A 1 101 ? 13.682 -7.981 -22.990 1.00 95.38 101 VAL A CA 1
ATOM 785 C C . VAL A 1 101 ? 12.968 -8.600 -21.784 1.00 95.38 101 VAL A C 1
ATOM 787 O O . VAL A 1 101 ? 11.976 -8.041 -21.316 1.00 95.38 101 VAL A O 1
ATOM 790 N N . CYS A 1 102 ? 13.491 -9.693 -21.218 1.00 96.56 102 CYS A N 1
ATOM 791 C CA . CYS A 1 102 ? 12.921 -10.301 -20.011 1.00 96.56 102 CYS A CA 1
ATOM 792 C C . CYS A 1 102 ? 12.907 -9.330 -18.817 1.00 96.56 102 CYS A C 1
ATOM 794 O O . CYS A 1 102 ? 11.882 -9.200 -18.148 1.00 96.56 102 CYS A O 1
ATOM 796 N N . LEU A 1 103 ? 14.016 -8.624 -18.566 1.00 94.12 103 LEU A N 1
ATOM 797 C CA . LEU A 1 103 ? 14.123 -7.645 -17.478 1.00 94.12 103 LEU A CA 1
ATOM 798 C C . LEU A 1 103 ? 13.158 -6.472 -17.665 1.00 94.12 103 LEU A C 1
ATOM 800 O O . LEU A 1 103 ? 12.539 -6.032 -16.699 1.00 94.12 103 LEU A O 1
ATOM 804 N N . VAL A 1 104 ? 12.989 -5.993 -18.900 1.00 94.88 104 VAL A N 1
ATOM 805 C CA . VAL A 1 104 ? 12.030 -4.932 -19.224 1.00 94.88 104 VAL A CA 1
ATOM 806 C C . VAL A 1 104 ? 10.603 -5.394 -18.926 1.00 94.88 104 VAL A C 1
ATOM 808 O O . VAL A 1 104 ? 9.874 -4.674 -18.246 1.00 94.88 104 VAL A O 1
ATOM 811 N N . ILE A 1 105 ? 10.210 -6.595 -19.359 1.00 96.31 105 ILE A N 1
ATOM 812 C CA . ILE A 1 105 ? 8.864 -7.139 -19.108 1.00 96.31 105 ILE A CA 1
ATOM 813 C C . ILE A 1 105 ? 8.593 -7.258 -17.602 1.00 96.31 105 ILE A C 1
ATOM 815 O O . ILE A 1 105 ? 7.581 -6.756 -17.109 1.00 96.31 105 ILE A O 1
ATOM 819 N N . VAL A 1 106 ? 9.515 -7.875 -16.858 1.00 96.44 106 VAL A N 1
ATOM 820 C CA . VAL A 1 106 ? 9.389 -8.053 -15.401 1.00 96.44 106 VAL A CA 1
ATOM 821 C C . VAL A 1 106 ? 9.367 -6.701 -14.683 1.00 96.44 106 VAL A C 1
ATOM 823 O O . VAL A 1 106 ? 8.555 -6.492 -13.784 1.00 96.44 106 VAL A O 1
ATOM 826 N N . GLY A 1 107 ? 10.210 -5.755 -15.100 1.00 94.88 107 GLY A N 1
ATOM 827 C CA . GLY A 1 107 ? 10.252 -4.409 -14.532 1.00 94.88 107 GLY A CA 1
ATOM 828 C C . GLY A 1 107 ? 8.930 -3.656 -14.698 1.00 94.88 107 GLY A C 1
ATOM 829 O O . GLY A 1 107 ? 8.427 -3.080 -13.734 1.00 94.88 107 GLY A O 1
ATOM 830 N N . HIS A 1 108 ? 8.317 -3.718 -15.884 1.00 94.31 108 HIS A N 1
ATOM 831 C CA . HIS A 1 108 ? 7.003 -3.111 -16.121 1.00 94.31 108 HIS A CA 1
ATOM 832 C C . HIS A 1 108 ? 5.901 -3.782 -15.306 1.00 94.31 108 HIS A C 1
ATOM 834 O O . HIS A 1 108 ? 5.040 -3.095 -14.760 1.00 94.31 108 HIS A O 1
ATOM 840 N N . TRP A 1 109 ? 5.937 -5.111 -15.187 1.00 96.69 109 TRP A N 1
ATOM 841 C CA . TRP A 1 109 ? 4.998 -5.842 -14.341 1.00 96.69 109 TRP A CA 1
ATOM 842 C C . TRP A 1 109 ? 5.063 -5.365 -12.885 1.00 96.69 109 TRP A C 1
ATOM 844 O O . TRP A 1 109 ? 4.030 -5.092 -12.270 1.00 96.69 109 TRP A O 1
ATOM 854 N N . ILE A 1 110 ? 6.271 -5.207 -12.337 1.00 94.69 110 ILE A N 1
ATOM 855 C CA . ILE A 1 110 ? 6.466 -4.698 -10.974 1.00 94.69 110 ILE A CA 1
ATOM 856 C C . ILE A 1 110 ? 5.972 -3.250 -10.858 1.00 94.69 110 ILE A C 1
ATOM 858 O O . ILE A 1 110 ? 5.260 -2.934 -9.907 1.00 94.69 110 ILE A O 1
ATOM 862 N N . LEU A 1 111 ? 6.279 -2.387 -11.831 1.00 92.69 111 LEU A N 1
ATOM 863 C CA . LEU A 1 111 ? 5.819 -0.995 -11.836 1.00 92.69 111 LEU A CA 1
ATOM 864 C C . LEU A 1 111 ? 4.285 -0.896 -11.809 1.00 92.69 111 LEU A C 1
ATOM 866 O O . LEU A 1 111 ? 3.732 -0.140 -11.010 1.00 92.69 111 LEU A O 1
ATOM 870 N N . LEU A 1 112 ? 3.595 -1.697 -12.625 1.00 94.56 112 LEU A N 1
ATOM 871 C CA . LEU A 1 112 ? 2.131 -1.761 -12.629 1.00 94.56 112 LEU A CA 1
ATOM 872 C C . LEU A 1 112 ? 1.579 -2.218 -11.274 1.00 94.56 112 LEU A C 1
ATOM 874 O O . LEU A 1 112 ? 0.621 -1.628 -10.777 1.00 94.56 112 LEU A O 1
ATOM 878 N N . ASN A 1 113 ? 2.205 -3.217 -10.643 1.00 94.75 113 ASN A N 1
ATOM 879 C CA . ASN A 1 113 ? 1.815 -3.671 -9.307 1.00 94.75 113 ASN A CA 1
ATOM 880 C C . ASN A 1 113 ? 2.012 -2.585 -8.242 1.00 94.75 113 ASN A C 1
ATOM 882 O O . ASN A 1 113 ? 1.143 -2.424 -7.385 1.00 94.75 113 ASN A O 1
ATOM 886 N N . ILE A 1 114 ? 3.113 -1.829 -8.288 1.00 91.94 114 ILE A N 1
ATOM 887 C CA . ILE A 1 114 ? 3.359 -0.719 -7.354 1.00 91.94 114 ILE A CA 1
ATOM 888 C C . ILE A 1 114 ? 2.257 0.335 -7.492 1.00 91.94 114 ILE A C 1
ATOM 890 O O . ILE A 1 114 ? 1.648 0.716 -6.492 1.00 91.94 114 ILE A O 1
ATOM 894 N N . ILE A 1 115 ? 1.957 0.762 -8.723 1.00 90.25 115 ILE A N 1
ATOM 895 C CA . ILE A 1 115 ? 0.929 1.777 -8.992 1.00 90.25 115 ILE A CA 1
ATOM 896 C C . ILE A 1 115 ? -0.450 1.286 -8.538 1.00 90.25 115 ILE A C 1
ATOM 898 O O . ILE A 1 115 ? -1.162 2.014 -7.847 1.00 90.25 115 ILE A O 1
ATOM 902 N N . PHE A 1 116 ? -0.819 0.048 -8.880 1.00 93.50 116 PHE A N 1
ATOM 903 C CA . PHE A 1 116 ? -2.108 -0.533 -8.510 1.00 93.50 116 PHE A CA 1
ATOM 904 C C . PHE A 1 116 ? -2.286 -0.636 -6.991 1.00 93.50 116 PHE A C 1
ATOM 906 O O . PHE A 1 116 ? -3.286 -0.159 -6.457 1.00 93.50 116 PHE A O 1
ATOM 913 N N . ASN A 1 117 ? -1.314 -1.213 -6.277 1.00 90.62 117 ASN A N 1
ATOM 914 C CA . ASN A 1 117 ? -1.414 -1.373 -4.825 1.00 90.62 117 ASN A CA 1
ATOM 915 C C . ASN A 1 117 ? -1.423 -0.021 -4.106 1.00 90.62 117 ASN A C 1
ATOM 917 O O . ASN A 1 117 ? -2.190 0.163 -3.163 1.00 90.62 117 ASN A O 1
ATOM 921 N N . TYR A 1 118 ? -0.629 0.943 -4.579 1.00 87.12 118 TYR A N 1
ATOM 922 C CA . TYR A 1 118 ? -0.645 2.300 -4.042 1.00 87.12 118 TYR A CA 1
ATOM 923 C C . TYR A 1 118 ? -2.008 2.976 -4.250 1.00 87.12 118 TYR A C 1
ATOM 925 O O . TYR A 1 118 ? -2.579 3.534 -3.314 1.00 87.12 118 TYR A O 1
ATOM 933 N N . TYR A 1 119 ? -2.581 2.861 -5.452 1.00 87.69 119 TYR A N 1
ATOM 934 C CA . TYR A 1 119 ? -3.915 3.382 -5.749 1.00 87.69 119 TYR A CA 1
ATOM 935 C C . TYR A 1 119 ? -4.995 2.758 -4.854 1.00 87.69 119 TYR A C 1
ATOM 937 O O . TYR A 1 119 ? -5.826 3.476 -4.289 1.00 87.69 119 TYR A O 1
ATOM 945 N N . MET A 1 120 ? -4.971 1.434 -4.680 1.00 89.12 120 MET A N 1
ATOM 946 C CA . MET A 1 120 ? -5.913 0.734 -3.805 1.00 89.12 120 MET A CA 1
ATOM 947 C C . MET A 1 120 ? -5.754 1.168 -2.343 1.00 89.12 120 MET A C 1
ATOM 949 O O . MET A 1 120 ? -6.757 1.401 -1.674 1.00 89.12 120 MET A O 1
ATOM 953 N N . ALA A 1 121 ? -4.524 1.372 -1.864 1.00 84.62 121 ALA A N 1
ATOM 954 C CA . ALA A 1 121 ? -4.270 1.849 -0.504 1.00 84.62 121 ALA A CA 1
ATOM 955 C C . ALA A 1 121 ? -4.842 3.256 -0.237 1.00 84.62 121 ALA A C 1
ATOM 957 O O . ALA A 1 121 ? -5.283 3.537 0.876 1.00 84.62 121 ALA A O 1
ATOM 958 N N . CYS A 1 122 ? -4.877 4.129 -1.249 1.00 81.81 122 CYS A N 1
ATOM 959 C CA . CYS A 1 122 ? -5.423 5.485 -1.123 1.00 81.81 122 CYS A CA 1
ATOM 960 C C . CYS A 1 122 ? -6.952 5.547 -1.267 1.00 81.81 122 CYS A C 1
ATOM 962 O O . CYS A 1 122 ? -7.604 6.412 -0.678 1.00 81.81 122 CYS A O 1
ATOM 964 N N . THR A 1 123 ? -7.537 4.672 -2.088 1.00 83.50 123 THR A N 1
ATOM 965 C CA . THR A 1 123 ? -8.948 4.789 -2.496 1.00 83.50 123 THR A CA 1
ATOM 966 C C . THR A 1 123 ? -9.888 3.854 -1.749 1.00 83.50 123 THR A C 1
ATOM 968 O O . THR A 1 123 ? -11.052 4.207 -1.533 1.00 83.50 123 THR A O 1
ATOM 971 N N . VAL A 1 124 ? -9.407 2.690 -1.309 1.00 87.56 124 VAL A N 1
ATOM 972 C CA . VAL A 1 124 ? -10.235 1.719 -0.594 1.00 87.56 124 VAL A CA 1
ATOM 973 C C . VAL A 1 124 ? -10.545 2.232 0.809 1.00 87.56 124 VAL A C 1
ATOM 975 O O . VAL A 1 124 ? -9.665 2.583 1.593 1.00 87.56 124 VAL A O 1
ATOM 978 N N . LEU A 1 125 ? -11.836 2.283 1.135 1.00 83.56 125 LEU A N 1
ATOM 979 C CA . LEU A 1 125 ? -12.297 2.637 2.472 1.00 83.56 125 LEU A CA 1
ATOM 980 C C . LEU A 1 125 ? -11.953 1.522 3.467 1.00 83.56 125 LEU A C 1
ATOM 982 O O . LEU A 1 125 ? -12.052 0.343 3.123 1.00 83.56 125 LEU A O 1
ATOM 986 N N . PRO A 1 126 ? -11.625 1.865 4.724 1.00 84.88 126 PRO A N 1
ATOM 987 C CA . PRO A 1 126 ? -11.389 0.846 5.732 1.00 84.88 126 PRO A CA 1
ATOM 988 C C . PRO A 1 126 ? -12.687 0.069 5.995 1.00 84.88 126 PRO A C 1
ATOM 990 O O . PRO A 1 126 ? -13.782 0.637 5.903 1.00 84.88 126 PRO A O 1
ATOM 993 N N . GLY A 1 127 ? -12.575 -1.216 6.336 1.00 83.31 127 GLY A N 1
ATOM 994 C CA . GLY A 1 127 ? -13.730 -2.065 6.641 1.00 83.31 127 GLY A CA 1
ATOM 995 C C . GLY A 1 127 ? -14.531 -1.555 7.846 1.00 83.31 127 GLY A C 1
ATOM 996 O O . GLY A 1 127 ? -14.002 -0.861 8.717 1.00 83.31 127 GLY A O 1
ATOM 997 N N . TYR A 1 128 ? -15.821 -1.871 7.911 1.00 82.94 128 TYR A N 1
ATOM 998 C CA . TYR A 1 128 ? -16.690 -1.555 9.049 1.00 82.94 128 TYR A CA 1
ATOM 999 C C . TYR A 1 128 ? -17.302 -2.842 9.618 1.00 82.94 128 TYR A C 1
ATOM 1001 O O . TYR A 1 128 ? -17.462 -3.813 8.876 1.00 82.94 128 TYR A O 1
ATOM 1009 N N . PRO A 1 129 ? -17.584 -2.893 10.932 1.00 82.31 129 PRO A N 1
ATOM 1010 C CA . PRO A 1 129 ? -18.302 -4.017 11.516 1.00 82.31 129 PRO A CA 1
ATOM 1011 C C . PRO A 1 129 ? -19.751 -4.052 10.992 1.00 82.31 129 PRO A C 1
ATOM 1013 O O . PRO A 1 129 ? -20.315 -2.985 10.744 1.00 82.31 129 PRO A O 1
ATOM 1016 N N . PRO A 1 130 ? -20.357 -5.241 10.827 1.00 78.88 130 PRO A N 1
ATOM 1017 C CA . PRO A 1 130 ? -21.758 -5.357 10.431 1.00 78.88 130 PRO A CA 1
ATOM 1018 C C . PRO A 1 130 ? -22.672 -4.721 11.489 1.00 78.88 130 PRO A C 1
ATOM 1020 O O . PRO A 1 130 ? -22.475 -4.910 12.691 1.00 78.88 130 PRO A O 1
ATOM 1023 N N . GLU A 1 131 ? -23.663 -3.953 11.040 1.00 68.31 131 GLU A N 1
ATOM 1024 C CA . GLU A 1 131 ? -24.654 -3.302 11.900 1.00 68.31 131 GLU A CA 1
ATOM 1025 C C . GLU A 1 131 ? -25.898 -4.193 12.029 1.00 68.31 131 GLU A C 1
ATOM 1027 O O . GLU A 1 131 ? -26.437 -4.662 11.031 1.00 68.31 131 GLU A O 1
ATOM 1032 N N . GLY A 1 132 ? -26.372 -4.426 13.256 1.00 62.00 132 GLY A N 1
ATOM 1033 C CA . GLY A 1 132 ? -27.674 -5.063 13.503 1.00 62.00 132 GLY A CA 1
ATOM 1034 C C . GLY A 1 132 ? -27.704 -6.595 13.558 1.00 62.00 132 GLY A C 1
ATOM 1035 O O . GLY A 1 132 ? -28.736 -7.147 13.931 1.00 62.00 132 GLY A O 1
ATOM 1036 N N . GLU A 1 133 ? -26.603 -7.294 13.277 1.00 65.12 133 GLU A N 1
ATOM 1037 C CA . GLU A 1 133 ? -26.494 -8.730 13.564 1.00 65.12 133 GLU A CA 1
ATOM 1038 C C . GLU A 1 133 ? -25.994 -8.981 14.993 1.00 65.12 133 GLU A C 1
ATOM 1040 O O . GLU A 1 133 ? -25.115 -8.285 15.508 1.00 65.12 133 GLU A O 1
ATOM 1045 N N . LEU A 1 134 ? -26.555 -10.006 15.645 1.00 61.03 134 LEU A N 1
ATOM 1046 C CA . LEU A 1 134 ? -26.043 -10.523 16.912 1.00 61.03 134 LEU A CA 1
ATOM 1047 C C . LEU A 1 134 ? -24.629 -11.064 16.676 1.00 61.03 134 LEU A C 1
ATOM 1049 O O . LEU A 1 134 ? -24.448 -12.173 16.178 1.00 61.03 134 LEU A O 1
ATOM 1053 N N . ILE A 1 135 ? -23.619 -10.272 17.034 1.00 65.12 135 ILE A N 1
ATOM 1054 C CA . ILE A 1 135 ? -22.217 -10.684 16.972 1.00 65.12 135 ILE A CA 1
ATOM 1055 C C . ILE A 1 135 ? -22.018 -11.783 18.023 1.00 65.12 135 ILE A C 1
ATOM 1057 O O . ILE A 1 135 ? -21.811 -11.488 19.200 1.00 65.12 135 ILE A O 1
ATOM 1061 N N . ALA A 1 136 ? -22.099 -13.046 17.598 1.00 61.09 136 ALA A N 1
ATOM 1062 C CA . ALA A 1 136 ? -21.985 -14.216 18.474 1.00 61.09 136 ALA A CA 1
ATOM 1063 C C . ALA A 1 136 ? -20.657 -14.253 19.260 1.00 61.09 136 ALA A C 1
ATOM 1065 O O . ALA A 1 136 ? -20.588 -14.838 20.336 1.00 61.09 136 ALA A O 1
ATOM 1066 N N . GLU A 1 137 ? -19.624 -13.575 18.751 1.00 66.69 137 GLU A N 1
ATOM 1067 C CA . GLU A 1 137 ? -18.264 -13.563 19.298 1.00 66.69 137 GLU A CA 1
ATOM 1068 C C . GLU A 1 137 ? -17.764 -12.141 19.625 1.00 66.69 137 GLU A C 1
ATOM 1070 O O . GLU A 1 137 ? -16.634 -11.766 19.312 1.00 66.69 137 GLU A O 1
ATOM 1075 N N . ALA A 1 138 ? -18.597 -11.286 20.224 1.00 64.44 138 ALA A N 1
ATOM 1076 C CA . ALA A 1 138 ? -18.137 -9.966 20.660 1.00 64.44 138 ALA A CA 1
ATOM 1077 C C . ALA A 1 138 ? -17.133 -10.082 21.825 1.00 64.44 138 ALA A C 1
ATOM 1079 O O . ALA A 1 138 ? -17.467 -10.559 22.907 1.00 64.44 138 ALA A O 1
ATOM 1080 N N . VAL A 1 139 ? -15.903 -9.594 21.629 1.00 69.31 139 VAL A N 1
ATOM 1081 C CA . VAL A 1 139 ? -14.826 -9.687 22.639 1.00 69.31 139 VAL A CA 1
ATOM 1082 C C . VAL A 1 139 ? -14.901 -8.538 23.656 1.00 69.31 139 VAL A C 1
ATOM 1084 O O . VAL A 1 139 ? -14.433 -8.654 24.785 1.00 69.31 139 VAL A O 1
ATOM 1087 N N . SER A 1 140 ? -15.452 -7.386 23.260 1.00 79.44 140 SER A N 1
ATOM 1088 C CA . SER A 1 140 ? -15.588 -6.199 24.125 1.00 79.44 140 SER A CA 1
ATOM 1089 C C . SER A 1 140 ? -16.614 -5.207 23.565 1.00 79.44 140 SER A C 1
ATOM 1091 O O . SER A 1 140 ? -17.118 -5.399 22.465 1.00 79.44 140 SER A O 1
ATOM 1093 N N . ILE A 1 141 ? -16.921 -4.127 24.290 1.00 82.44 141 ILE A N 1
ATOM 1094 C CA . ILE A 1 141 ? -17.790 -3.035 23.816 1.00 82.44 141 ILE A CA 1
ATOM 1095 C C . ILE A 1 141 ? -16.940 -1.791 23.545 1.00 82.44 141 ILE A C 1
ATOM 1097 O O . ILE A 1 141 ? -16.095 -1.402 24.359 1.00 82.44 141 ILE A O 1
ATOM 1101 N N . CYS A 1 142 ? -17.160 -1.133 22.405 1.00 85.88 142 CYS A N 1
ATOM 1102 C CA . CYS A 1 142 ? -16.546 0.163 22.143 1.00 85.88 142 CYS A CA 1
ATOM 1103 C C . CYS A 1 142 ? -17.202 1.245 23.014 1.00 85.88 142 CYS A C 1
ATOM 1105 O O . CYS A 1 142 ? -18.376 1.548 22.838 1.00 85.88 142 CYS A O 1
ATOM 1107 N N . LYS A 1 143 ? -16.430 1.900 23.889 1.00 87.38 143 LYS A N 1
ATOM 1108 C CA . LYS A 1 143 ? -16.936 2.980 24.761 1.00 87.38 143 LYS A CA 1
ATOM 1109 C C . LYS A 1 143 ? -17.442 4.213 24.000 1.00 87.38 143 LYS A C 1
ATOM 1111 O O . LYS A 1 143 ? -18.285 4.929 24.515 1.00 87.38 143 LYS A O 1
ATOM 1116 N N . LYS A 1 144 ? -16.901 4.475 22.804 1.00 87.56 144 LYS A N 1
ATOM 1117 C CA . LYS A 1 144 ? -17.246 5.651 21.987 1.00 87.56 144 LYS A CA 1
ATOM 1118 C C . LYS A 1 144 ? -18.450 5.407 21.080 1.00 87.56 144 LYS A C 1
ATOM 1120 O O . LYS A 1 144 ? -19.309 6.267 20.981 1.00 87.56 144 LYS A O 1
ATOM 1125 N N . CYS A 1 145 ? -18.505 4.245 20.428 1.00 86.06 145 CYS A N 1
ATOM 1126 C CA . CYS A 1 145 ? -19.603 3.887 19.525 1.00 86.06 145 CYS A CA 1
ATOM 1127 C C . CYS A 1 145 ? -20.776 3.202 20.245 1.00 86.06 145 CYS A C 1
ATOM 1129 O O . CYS A 1 145 ? -21.821 3.035 19.636 1.00 86.06 145 CYS A O 1
ATOM 1131 N N . ILE A 1 146 ? -20.599 2.784 21.507 1.00 86.88 146 ILE A N 1
ATOM 1132 C CA . ILE A 1 146 ? -21.597 2.054 22.313 1.00 86.88 146 ILE A CA 1
ATOM 1133 C C . ILE A 1 146 ? -22.123 0.818 21.556 1.00 86.88 146 ILE A C 1
ATOM 1135 O O . ILE A 1 146 ? -23.312 0.528 21.518 1.00 86.88 146 ILE A O 1
ATOM 1139 N N . ALA A 1 147 ? -21.204 0.086 20.922 1.00 83.50 147 ALA A N 1
ATOM 1140 C CA . ALA A 1 147 ? -21.509 -1.071 20.086 1.00 83.50 147 ALA A CA 1
ATOM 1141 C C . ALA A 1 147 ? -20.586 -2.258 20.424 1.00 83.50 147 ALA A C 1
ATOM 1143 O O . ALA A 1 147 ? -19.423 -2.033 20.805 1.00 83.50 147 ALA A O 1
ATOM 1144 N N . PRO A 1 148 ? -21.072 -3.510 20.297 1.00 82.31 148 PRO A N 1
ATOM 1145 C CA . PRO A 1 148 ? -20.249 -4.701 20.472 1.00 82.31 148 PRO A CA 1
ATOM 1146 C C . PRO A 1 148 ? -19.132 -4.747 19.420 1.00 82.31 148 PRO A C 1
ATOM 1148 O O . PRO A 1 148 ? -19.327 -4.421 18.252 1.00 82.31 148 PRO A O 1
ATOM 1151 N N . LYS A 1 149 ? -17.930 -5.121 19.856 1.00 80.50 149 LYS A N 1
ATOM 1152 C CA . LYS A 1 149 ? -16.696 -5.110 19.071 1.00 80.50 149 LYS A CA 1
ATOM 1153 C C . LYS A 1 149 ? -16.358 -6.548 18.654 1.00 80.50 149 LYS A C 1
ATOM 1155 O O . LYS A 1 149 ? -16.004 -7.343 19.532 1.00 80.50 149 LYS A O 1
ATOM 1160 N N . PRO A 1 150 ? -16.421 -6.881 17.350 1.00 82.31 150 PRO A N 1
ATOM 1161 C CA . PRO A 1 150 ? -15.900 -8.150 16.851 1.00 82.31 150 PRO A CA 1
ATOM 1162 C C . PRO A 1 150 ? -14.406 -8.315 17.184 1.00 82.31 150 PRO A C 1
ATOM 1164 O O . PRO A 1 150 ? -13.708 -7.306 17.388 1.00 82.31 150 PRO A O 1
ATOM 1167 N N . PRO A 1 151 ? -13.871 -9.549 17.181 1.00 81.00 151 PRO A N 1
ATOM 1168 C CA . PRO A 1 151 ? -12.442 -9.788 17.361 1.00 81.00 151 PRO A CA 1
ATOM 1169 C C . PRO A 1 151 ? -11.617 -8.978 16.347 1.00 81.00 151 PRO A C 1
ATOM 1171 O O . PRO A 1 151 ? -12.044 -8.741 15.216 1.00 81.00 151 PRO A O 1
ATOM 1174 N N . ARG A 1 152 ? -10.440 -8.497 16.773 1.00 79.94 152 ARG A N 1
ATOM 1175 C CA . ARG A 1 152 ? -9.504 -7.669 15.976 1.00 79.94 152 ARG A CA 1
ATOM 1176 C C . ARG A 1 152 ? -10.058 -6.344 15.418 1.00 79.94 152 ARG A C 1
ATOM 1178 O O . ARG A 1 152 ? -9.386 -5.666 14.650 1.00 79.94 152 ARG A O 1
ATOM 1185 N N . THR A 1 153 ? -11.265 -5.922 15.787 1.00 85.12 153 THR A N 1
ATOM 1186 C CA . THR A 1 153 ? -11.743 -4.560 15.477 1.00 85.12 153 THR A CA 1
ATOM 1187 C C . THR A 1 153 ? -10.991 -3.558 16.352 1.00 85.12 153 THR A C 1
ATOM 1189 O O . THR A 1 153 ? -10.643 -3.914 17.472 1.00 85.12 153 THR A O 1
ATOM 1192 N N . HIS A 1 154 ? -10.776 -2.306 15.935 1.00 87.25 154 HIS A N 1
ATOM 1193 C CA . HIS A 1 154 ? -10.339 -1.199 16.811 1.00 87.25 154 HIS A CA 1
ATOM 1194 C C . HIS A 1 154 ? -11.097 0.093 16.485 1.00 87.25 154 HIS A C 1
ATOM 1196 O O . HIS A 1 154 ? -11.624 0.259 15.391 1.00 87.25 154 HIS A O 1
ATOM 1202 N N . HIS A 1 155 ? -11.232 0.992 17.465 1.00 88.00 155 HIS A N 1
ATOM 1203 C CA . HIS A 1 155 ? -11.854 2.296 17.231 1.00 88.00 155 HIS A CA 1
ATOM 1204 C C . HIS A 1 155 ? -10.786 3.290 16.780 1.00 88.00 155 HIS A C 1
ATOM 1206 O O . HIS A 1 155 ? -9.869 3.592 17.545 1.00 88.00 155 HIS A O 1
ATOM 1212 N N . CYS A 1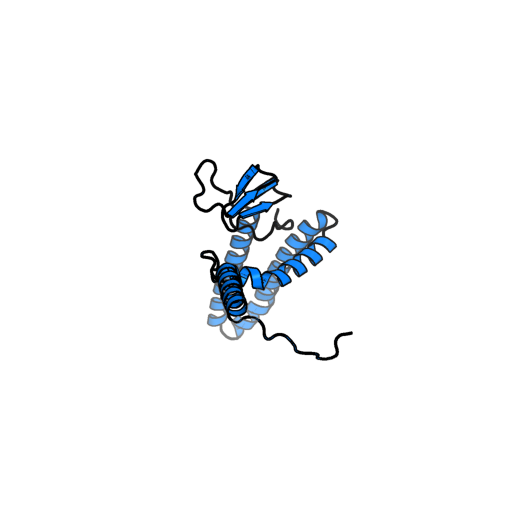 156 ? -10.939 3.833 15.577 1.00 88.81 156 CYS A N 1
ATOM 1213 C CA . CYS A 1 156 ? -10.086 4.903 15.088 1.00 88.81 156 CYS A CA 1
ATOM 1214 C C . CYS A 1 156 ? -10.653 6.254 15.542 1.00 88.81 156 CYS A C 1
ATOM 1216 O O . CYS A 1 156 ? -11.761 6.620 15.155 1.00 88.81 156 CYS A O 1
ATOM 1218 N N . SER A 1 157 ? -9.88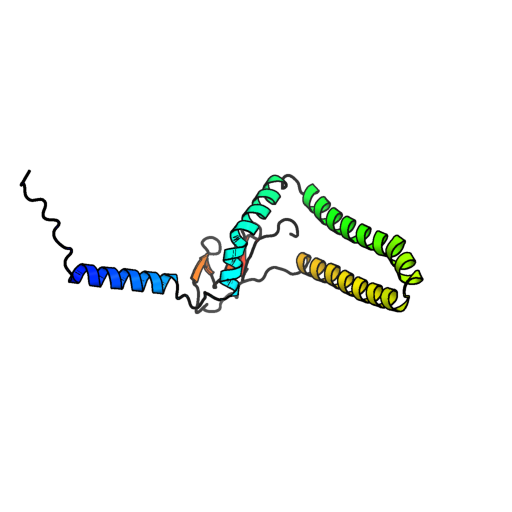9 7.010 16.335 1.00 85.62 157 SER A N 1
ATOM 1219 C CA . SER A 1 157 ? -10.275 8.360 16.771 1.00 85.62 157 SER A CA 1
ATOM 1220 C C . SER A 1 157 ? -10.274 9.388 15.642 1.00 85.62 157 SER A C 1
ATOM 1222 O O . SER A 1 157 ? -10.988 10.375 15.743 1.00 85.62 157 SER A O 1
ATOM 1224 N N . VAL A 1 158 ? -9.490 9.171 14.582 1.00 83.19 158 VAL A N 1
ATOM 1225 C CA . VAL A 1 158 ? -9.435 10.087 13.433 1.00 83.19 158 VAL A CA 1
ATOM 1226 C C . VAL A 1 158 ? -10.642 9.876 12.520 1.00 83.19 158 VAL A C 1
ATOM 1228 O O . VAL A 1 158 ? -11.313 10.833 12.153 1.00 83.19 158 VAL A O 1
ATOM 1231 N N . CYS A 1 159 ? -10.988 8.620 12.217 1.00 85.62 159 CYS A N 1
ATOM 1232 C CA . CYS A 1 159 ? -12.179 8.294 11.428 1.00 85.62 159 CYS A CA 1
ATOM 1233 C C . CYS A 1 159 ? -13.491 8.332 12.237 1.00 85.62 159 CYS A C 1
ATOM 1235 O O . CYS A 1 159 ? -14.556 8.209 11.640 1.00 85.62 159 CYS A O 1
ATOM 1237 N N . ASN A 1 160 ? -13.425 8.445 13.572 1.00 87.50 160 ASN A N 1
ATOM 1238 C CA . ASN A 1 160 ? -14.561 8.405 14.507 1.00 87.50 160 ASN A CA 1
ATOM 1239 C C . ASN A 1 160 ? -15.480 7.178 14.359 1.00 87.50 160 ASN A C 1
ATOM 1241 O O . ASN A 1 160 ? -16.697 7.266 14.510 1.00 87.50 160 ASN A O 1
ATOM 1245 N N . ARG A 1 161 ? -14.901 6.005 14.091 1.00 87.94 161 ARG A N 1
ATOM 1246 C CA . ARG A 1 161 ? -15.652 4.753 13.898 1.00 87.94 161 ARG A CA 1
ATOM 1247 C C . ARG A 1 161 ? -14.825 3.520 14.242 1.00 87.94 161 ARG A C 1
ATOM 1249 O O . ARG A 1 161 ? -13.593 3.566 14.283 1.00 87.94 161 ARG A O 1
ATOM 1256 N N . CYS A 1 162 ? -15.511 2.405 14.480 1.00 89.62 162 CYS A N 1
ATOM 1257 C CA . CYS A 1 162 ? -14.883 1.093 14.601 1.00 89.62 162 CYS A CA 1
ATOM 1258 C C . CYS A 1 162 ? -14.510 0.542 13.220 1.00 89.62 162 CYS A C 1
ATOM 1260 O O . CYS A 1 162 ? -15.323 0.562 12.298 1.00 89.62 162 CYS A O 1
ATOM 1262 N N . ILE A 1 163 ? -13.277 0.059 13.098 1.00 89.62 163 ILE A N 1
ATOM 1263 C CA . ILE A 1 163 ? -12.703 -0.515 11.883 1.00 89.62 163 ILE A CA 1
ATOM 1264 C C . ILE A 1 163 ? -12.343 -1.976 12.163 1.00 89.62 163 ILE A C 1
ATOM 1266 O O . ILE A 1 163 ? -11.666 -2.269 13.153 1.00 89.62 163 ILE A O 1
ATOM 1270 N N . LEU A 1 164 ? -12.822 -2.887 11.316 1.00 86.81 164 LEU A N 1
ATOM 1271 C CA . LEU A 1 164 ? -12.543 -4.323 11.417 1.00 86.81 164 LEU A CA 1
ATOM 1272 C C . LEU A 1 164 ? -11.092 -4.608 11.005 1.00 86.81 164 LEU A C 1
ATOM 1274 O O . LEU A 1 164 ? -10.648 -4.064 9.998 1.00 86.81 164 LEU A O 1
ATOM 1278 N N . LYS A 1 165 ? -10.377 -5.464 11.756 1.00 84.00 165 LYS A N 1
ATOM 1279 C CA . LYS A 1 165 ? -8.955 -5.799 11.514 1.00 84.00 165 LYS A CA 1
ATOM 1280 C C . LYS A 1 165 ? -8.098 -4.549 11.284 1.00 84.00 165 LYS A C 1
ATOM 1282 O O . LYS A 1 165 ? -7.367 -4.442 10.310 1.00 84.00 165 LYS A O 1
ATOM 1287 N N . MET A 1 166 ? -8.272 -3.559 12.153 1.00 83.00 166 MET A N 1
ATOM 1288 C CA . MET A 1 166 ? -7.538 -2.307 12.043 1.00 83.00 166 MET A CA 1
ATOM 1289 C C . MET A 1 166 ? -6.109 -2.500 12.538 1.00 83.00 166 MET A C 1
ATOM 1291 O O . MET A 1 166 ? -5.926 -2.761 13.725 1.00 83.00 166 MET A O 1
ATOM 1295 N N . ASP A 1 167 ? -5.135 -2.269 11.662 1.00 82.31 167 ASP A N 1
ATOM 1296 C CA . ASP A 1 167 ? -3.726 -2.189 12.053 1.00 82.31 167 ASP A CA 1
ATOM 1297 C C . ASP A 1 167 ? -3.435 -0.803 12.638 1.00 82.31 167 ASP A C 1
ATOM 1299 O O . ASP A 1 167 ? -3.265 -0.623 13.842 1.00 82.31 167 ASP A O 1
ATOM 1303 N N . HIS A 1 168 ? -3.471 0.217 11.782 1.00 81.81 168 HIS A N 1
ATOM 1304 C CA . HIS A 1 168 ? -3.240 1.605 12.150 1.00 81.81 168 HIS A CA 1
ATOM 1305 C C . HIS A 1 168 ? -4.001 2.535 11.205 1.00 81.81 168 HIS A C 1
ATOM 1307 O O . HIS A 1 168 ? -4.384 2.172 10.093 1.00 81.81 168 HIS A O 1
ATOM 1313 N N . HIS A 1 169 ? -4.243 3.761 11.658 1.00 80.94 169 HIS A N 1
ATOM 1314 C CA . HIS A 1 169 ? -4.747 4.805 10.780 1.00 80.94 169 HIS A CA 1
ATOM 1315 C C . HIS A 1 169 ? -3.552 5.524 10.167 1.00 80.94 169 HIS A C 1
ATOM 1317 O O . HIS A 1 169 ? -2.901 6.340 10.821 1.00 80.94 169 HIS A O 1
ATOM 1323 N N . CYS A 1 170 ? -3.250 5.176 8.921 1.00 77.06 170 CYS A N 1
ATOM 1324 C CA . CYS A 1 170 ? -2.159 5.784 8.186 1.00 77.06 170 CYS A CA 1
ATOM 1325 C C . CYS A 1 170 ? -2.528 7.210 7.769 1.00 77.06 170 CYS A C 1
ATOM 1327 O O . CYS A 1 170 ? -3.013 7.438 6.663 1.00 77.06 170 CYS A O 1
ATOM 1329 N N . ARG A 1 171 ? -2.210 8.173 8.641 1.00 71.00 171 ARG A N 1
ATOM 1330 C CA . ARG A 1 171 ? -2.406 9.612 8.396 1.00 71.00 171 ARG A CA 1
ATOM 1331 C C . ARG A 1 171 ? -1.620 10.130 7.176 1.00 71.00 171 ARG A C 1
ATOM 1333 O O . ARG A 1 171 ? -1.840 11.249 6.729 1.00 71.00 171 ARG A O 1
ATOM 1340 N N . ILE A 1 172 ? -0.686 9.327 6.653 1.00 64.62 172 ILE A N 1
ATOM 1341 C CA . ILE A 1 172 ? 0.061 9.608 5.420 1.00 64.62 172 ILE A CA 1
ATOM 1342 C C . ILE A 1 172 ? -0.826 9.414 4.184 1.00 64.62 172 ILE A C 1
ATOM 1344 O O . ILE A 1 172 ? -0.694 10.160 3.223 1.00 64.62 172 ILE A O 1
ATOM 1348 N N . LEU A 1 173 ? -1.713 8.418 4.181 1.00 65.12 173 LEU A N 1
ATOM 1349 C CA . LEU A 1 173 ? -2.556 8.114 3.021 1.00 65.12 173 LEU A CA 1
ATOM 1350 C C . LEU A 1 173 ? -3.955 8.723 3.149 1.00 65.12 173 LEU A C 1
ATOM 1352 O O . LEU A 1 173 ? -4.573 9.017 2.124 1.00 65.12 173 LEU A O 1
ATOM 1356 N N . ARG A 1 174 ? -4.457 8.916 4.378 1.00 60.56 174 ARG A N 1
ATOM 1357 C CA . ARG A 1 174 ? -5.773 9.505 4.645 1.00 60.56 174 ARG A CA 1
ATOM 1358 C C . ARG A 1 174 ? -5.947 9.946 6.091 1.00 60.56 174 ARG A C 1
ATOM 1360 O O . ARG A 1 174 ? -5.479 9.200 6.973 1.00 60.56 174 ARG A O 1
#

InterPro domains:
  IPR001594 Palmitoyltransferase, DHHC domain [PF01529] (140-173)
  IPR039859 Palmitoyltransferase PFA4/ZDHHC16/ZDHHC20/ERF2-like [PTHR12246] (18-170)

Organism: Dendroctonus ponderosae (NCBI:txid77166)

Secondary structure (DSSP, 8-state):
--S-----PPPHHHHHHHHHHHHHHHHHHH--TT--HHHHHHHHHHHHHHHHHHHHHHH-SSTHHHHHHHHHHHHHHHHHHHHIIIIIHHHHHHH-HHHHHHHHHHHHHHHHHHHHHHHHHHHSPPP-PPSSS--TT--EEETTTTEEE-TT-EEETTTTEEETT-----TTT-

Sequence (174 aa):
PDPTGLFKDPDPFAVQSLVTKCRLTYLTLTYNHFLDASYMADVCMGPMFWLVDNFTNTIGVVSITVALLVAGVIGLTASTVLIAYWIGIPHWWNKSPYICVCLVIVGHWILLNIIFNYYMACTVLPGYPPEGELIAEAVSICKKCIAPKPPRTHHCSVCNRCILKMDHHCRILR

Radius of gyration: 27.71 Å; chains: 1; bounding box: 53×50×96 Å

pLDDT: mean 78.73, std 14.23, range [36.53, 96.69]

Foldseek 3Di:
DPPDPPPPDPDVVVVVVVVVVVVVVVCVVPDDPPPDPVVVVLVVCVVVVVVVVVVCVVVPDDPVVLVVVVVVVVVVLVVVVVCCVPPVLVVCCVVPVVVSVVCVVVSVVVVVVVVVVLVCLQPPDFAADDPPDDQPAQPDADPQVRHGHHPLWDQDPVVRHIGHVDSDDPPSRD